Protein AF-A0A6A5G5E4-F1 (afdb_monomer_lite)

Foldseek 3Di:
DDLVVVLLVVLLVVCLVCLQPDQKDALVVSCVVSVHDSVVSVVSVVVCVVVVVFQWDADVVRRMIGGDNPPD

Secondary structure (DSSP, 8-state):
--HHHHHHHHHHHHHHHHTTT-SEEEHHHHHHHTT--HHHHHHHHHHHHHTTSS-EEEETTTTEEEEPP---

Sequence (72 aa):
MDVRRIQKDSLRAYLLTYSTVYDTVSLKVLAPLFDLLQKDVHGIISKMLIKEELSAALDEPTDCLIIEPSRL

Structure (mmCIF, N/CA/C/O backbone):
data_AF-A0A6A5G5E4-F1
#
_entry.id   AF-A0A6A5G5E4-F1
#
loop_
_atom_site.group_PDB
_atom_site.id
_atom_site.type_symbol
_atom_site.label_atom_id
_atom_site.label_alt_id
_atom_site.label_comp_id
_atom_site.label_asym_id
_atom_site.label_entity_id
_atom_site.label_seq_id
_atom_site.pdbx_PDB_ins_code
_atom_site.Cartn_x
_atom_site.Cartn_y
_atom_site.Cartn_z
_atom_site.occupancy
_atom_site.B_iso_or_equiv
_atom_site.auth_seq_id
_atom_site.auth_comp_id
_atom_site.auth_asym_id
_atom_site.auth_atom_id
_atom_site.pdbx_PDB_model_num
ATOM 1 N N . MET A 1 1 ? -14.441 -11.827 13.851 1.00 60.09 1 MET A N 1
ATOM 2 C CA . MET A 1 1 ? -13.293 -11.673 12.932 1.00 60.09 1 MET A CA 1
ATOM 3 C C . MET A 1 1 ? -13.406 -10.301 12.296 1.00 60.09 1 MET A C 1
ATOM 5 O O . MET A 1 1 ? -14.496 -9.954 11.865 1.00 60.09 1 MET A O 1
ATOM 9 N N . ASP A 1 2 ? -12.348 -9.495 12.328 1.00 83.25 2 ASP A N 1
ATOM 10 C CA . ASP A 1 2 ? -12.401 -8.104 11.864 1.00 83.25 2 ASP A CA 1
ATOM 11 C C . ASP A 1 2 ? -11.965 -8.036 10.394 1.00 83.25 2 ASP A C 1
ATOM 13 O O . ASP A 1 2 ? -10.771 -8.071 10.088 1.00 83.25 2 ASP A O 1
ATOM 17 N N . VAL A 1 3 ? -12.943 -8.007 9.484 1.00 88.88 3 VAL A N 1
ATOM 18 C CA . VAL A 1 3 ? -12.732 -8.026 8.022 1.00 88.88 3 VAL A CA 1
ATOM 19 C C . VAL A 1 3 ? -11.787 -6.909 7.584 1.00 88.88 3 VAL A C 1
ATOM 21 O O . VAL A 1 3 ? -10.901 -7.134 6.761 1.00 88.88 3 VAL A O 1
ATOM 24 N N . ARG A 1 4 ? -11.879 -5.734 8.220 1.00 88.56 4 ARG A N 1
ATOM 25 C CA . ARG A 1 4 ? -11.006 -4.599 7.904 1.00 88.56 4 ARG A CA 1
ATOM 26 C C . ARG A 1 4 ? -9.551 -4.862 8.244 1.00 88.56 4 ARG A C 1
ATOM 28 O O . ARG A 1 4 ? -8.667 -4.356 7.563 1.00 88.56 4 ARG A O 1
ATOM 35 N N . ARG A 1 5 ? -9.272 -5.637 9.291 1.00 89.19 5 ARG A N 1
ATOM 36 C CA . ARG A 1 5 ? -7.892 -5.995 9.640 1.00 89.19 5 ARG A CA 1
ATOM 37 C C . ARG A 1 5 ? -7.304 -6.952 8.602 1.00 89.19 5 ARG A C 1
ATOM 39 O O . ARG A 1 5 ? -6.175 -6.750 8.174 1.00 89.19 5 ARG A O 1
ATOM 46 N N . ILE A 1 6 ? -8.111 -7.901 8.128 1.00 92.06 6 ILE A N 1
ATOM 47 C CA . ILE A 1 6 ? -7.728 -8.857 7.079 1.00 92.06 6 ILE A CA 1
ATOM 48 C C . ILE A 1 6 ? -7.454 -8.139 5.752 1.00 92.06 6 ILE A C 1
ATOM 50 O O . ILE A 1 6 ? -6.434 -8.410 5.124 1.00 92.06 6 ILE A O 1
ATOM 54 N N . GLN A 1 7 ? -8.308 -7.192 5.347 1.00 93.25 7 GLN A N 1
ATOM 55 C CA . GLN A 1 7 ? -8.103 -6.386 4.133 1.00 93.25 7 GLN A CA 1
ATOM 56 C C . GLN A 1 7 ? -6.773 -5.620 4.183 1.00 93.25 7 GLN A C 1
ATOM 58 O O . GLN A 1 7 ? -6.000 -5.643 3.228 1.00 93.25 7 GLN A O 1
ATOM 63 N N . LYS A 1 8 ? -6.473 -4.990 5.327 1.00 92.38 8 LYS A N 1
ATOM 64 C CA . LYS A 1 8 ? -5.227 -4.237 5.533 1.00 92.38 8 LYS A CA 1
ATOM 65 C C . LYS A 1 8 ? -3.990 -5.126 5.465 1.00 92.38 8 LYS A C 1
ATOM 67 O O . LYS A 1 8 ? -3.013 -4.745 4.828 1.00 92.38 8 LYS A O 1
ATOM 72 N N . ASP A 1 9 ? -4.024 -6.291 6.103 1.00 92.62 9 ASP A N 1
ATOM 73 C CA . ASP A 1 9 ? -2.887 -7.215 6.084 1.00 92.62 9 ASP A CA 1
ATOM 74 C C . ASP A 1 9 ? -2.711 -7.859 4.699 1.00 92.62 9 ASP A C 1
ATOM 76 O O . ASP A 1 9 ? -1.584 -8.004 4.229 1.00 92.62 9 ASP A O 1
ATOM 80 N N . SER A 1 10 ? -3.812 -8.140 3.992 1.00 93.69 10 SER A N 1
ATOM 81 C CA . SER A 1 10 ? -3.781 -8.651 2.612 1.00 93.69 10 SER A CA 1
ATOM 82 C C . SER A 1 10 ? -3.173 -7.638 1.638 1.00 93.69 10 SER A C 1
ATOM 84 O O . SER A 1 10 ? -2.356 -8.013 0.802 1.00 93.69 10 SER A O 1
ATOM 86 N N . LEU A 1 11 ? -3.509 -6.350 1.779 1.00 93.62 11 LEU A N 1
ATOM 87 C CA . LEU A 1 11 ? -2.911 -5.259 1.004 1.00 93.62 11 LEU A CA 1
ATOM 88 C C . LEU A 1 11 ? -1.386 -5.201 1.187 1.00 93.62 11 LEU A C 1
ATOM 90 O O . LEU A 1 11 ? -0.646 -5.106 0.209 1.00 93.62 11 LEU A O 1
ATOM 94 N N . ARG A 1 12 ? -0.905 -5.290 2.433 1.00 92.50 12 ARG A N 1
ATOM 95 C CA . ARG A 1 12 ? 0.537 -5.292 2.730 1.00 92.50 12 ARG A CA 1
ATOM 96 C C . ARG A 1 12 ? 1.242 -6.486 2.101 1.00 92.50 12 ARG A C 1
ATOM 98 O O . ARG A 1 12 ? 2.261 -6.313 1.443 1.00 92.50 12 ARG A O 1
ATOM 105 N N . ALA A 1 13 ? 0.681 -7.682 2.284 1.00 92.75 13 ALA A N 1
ATOM 106 C CA . ALA A 1 13 ? 1.227 -8.909 1.718 1.00 92.75 13 ALA A CA 1
ATOM 107 C C . ALA A 1 13 ? 1.280 -8.850 0.185 1.00 92.75 13 ALA A C 1
ATOM 109 O O . ALA A 1 13 ? 2.277 -9.257 -0.408 1.00 92.75 13 ALA A O 1
ATOM 110 N N . TYR A 1 14 ? 0.249 -8.290 -0.453 1.00 92.12 14 TYR A N 1
ATOM 111 C CA . TYR A 1 14 ? 0.220 -8.082 -1.896 1.00 92.12 14 TYR A CA 1
ATOM 112 C C . TYR A 1 14 ? 1.348 -7.154 -2.361 1.00 92.12 14 TYR A C 1
ATOM 114 O O . TYR A 1 14 ? 2.113 -7.524 -3.247 1.00 92.12 14 TYR A O 1
ATOM 122 N N . LEU A 1 15 ? 1.498 -5.985 -1.731 1.00 90.12 15 LEU A N 1
ATOM 123 C CA . LEU A 1 15 ? 2.546 -5.026 -2.087 1.00 90.12 15 LEU A CA 1
ATOM 124 C C . LEU A 1 15 ? 3.952 -5.605 -1.891 1.00 90.12 15 LEU A C 1
ATOM 126 O O . LEU A 1 15 ? 4.799 -5.407 -2.748 1.00 90.12 15 LEU A O 1
ATOM 130 N N . LEU A 1 16 ? 4.187 -6.358 -0.815 1.00 88.56 16 LEU A N 1
ATOM 131 C CA . LEU A 1 16 ? 5.470 -7.022 -0.552 1.00 88.56 16 LEU A CA 1
ATOM 132 C C . LEU A 1 16 ? 5.779 -8.143 -1.550 1.00 88.56 16 LEU A C 1
ATOM 134 O O . LEU A 1 16 ? 6.923 -8.315 -1.950 1.00 88.56 16 LEU A O 1
ATOM 138 N N . THR A 1 17 ? 4.768 -8.921 -1.936 1.00 89.50 17 THR A N 1
ATOM 139 C CA . THR A 1 17 ? 4.950 -10.067 -2.841 1.00 89.50 17 THR A CA 1
ATOM 140 C C . THR A 1 17 ? 5.225 -9.608 -4.268 1.00 89.50 17 THR A C 1
ATOM 142 O O . THR A 1 17 ? 6.025 -10.217 -4.971 1.00 89.50 17 THR A O 1
ATOM 145 N N . TYR A 1 18 ? 4.556 -8.539 -4.699 1.00 87.25 18 TYR A N 1
ATOM 146 C CA . TYR A 1 18 ? 4.620 -8.061 -6.076 1.00 87.25 18 TYR A CA 1
ATOM 147 C C . TYR A 1 18 ? 5.482 -6.805 -6.261 1.00 87.25 18 TYR A C 1
ATOM 149 O O . TYR A 1 18 ? 5.539 -6.273 -7.370 1.00 87.25 18 TYR A O 1
ATOM 157 N N . SER A 1 19 ? 6.185 -6.346 -5.221 1.00 84.50 19 SER A N 1
ATOM 158 C CA . SER A 1 19 ? 7.094 -5.194 -5.310 1.00 84.50 19 SER A CA 1
ATOM 159 C C . SER A 1 19 ? 8.232 -5.399 -6.307 1.00 84.50 19 SER A C 1
ATOM 161 O O . SER A 1 19 ? 8.727 -4.444 -6.883 1.00 84.50 19 SER A O 1
ATOM 163 N N . THR A 1 20 ? 8.638 -6.642 -6.551 1.00 81.81 20 THR A N 1
ATOM 164 C CA . THR A 1 20 ? 9.715 -6.968 -7.496 1.00 81.81 20 THR A CA 1
ATOM 165 C C . THR A 1 20 ? 9.247 -7.068 -8.947 1.00 81.81 20 THR A C 1
ATOM 167 O O . THR A 1 20 ? 10.076 -7.186 -9.846 1.00 81.81 20 THR A O 1
ATOM 170 N N . VAL A 1 21 ? 7.931 -7.062 -9.182 1.00 84.81 21 VAL A N 1
ATOM 171 C CA . VAL A 1 21 ? 7.323 -7.271 -10.506 1.00 84.81 21 VAL A CA 1
ATOM 172 C C . VAL A 1 21 ? 6.757 -5.973 -11.075 1.00 84.81 21 VAL A C 1
ATOM 174 O O . VAL A 1 21 ? 6.768 -5.786 -12.290 1.00 84.81 21 VAL A O 1
ATOM 177 N N . TYR A 1 22 ? 6.244 -5.088 -10.218 1.00 85.75 22 TYR A N 1
ATOM 178 C CA . TYR A 1 22 ? 5.654 -3.820 -10.636 1.00 85.75 22 TYR A CA 1
ATOM 179 C C . TYR A 1 22 ?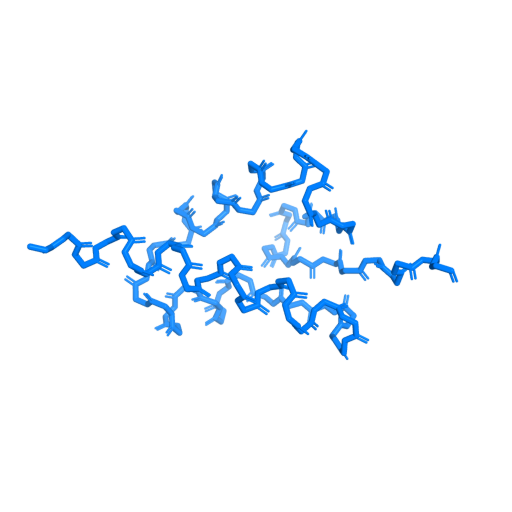 6.593 -2.652 -10.357 1.00 85.75 22 TYR A C 1
ATOM 181 O O . TYR A 1 22 ? 7.034 -2.485 -9.228 1.00 85.75 22 TYR A O 1
ATOM 189 N N . ASP A 1 23 ? 6.790 -1.785 -11.352 1.00 85.12 23 ASP A N 1
ATOM 190 C CA . ASP A 1 23 ? 7.518 -0.520 -11.177 1.00 85.12 23 ASP A CA 1
ATOM 191 C C . ASP A 1 23 ? 6.621 0.588 -10.603 1.00 85.12 23 ASP A C 1
ATOM 193 O O . ASP A 1 23 ? 7.071 1.464 -9.870 1.00 85.12 23 ASP A O 1
ATOM 197 N N . THR A 1 24 ? 5.327 0.582 -10.944 1.00 87.81 24 THR A N 1
ATOM 198 C CA . THR A 1 24 ? 4.360 1.580 -10.463 1.00 87.81 24 THR A CA 1
ATOM 199 C C . THR A 1 24 ? 2.975 0.971 -10.264 1.00 87.81 24 THR A C 1
ATOM 201 O O . THR A 1 24 ? 2.556 0.096 -11.023 1.00 87.81 24 THR A O 1
ATOM 204 N N . VAL A 1 25 ? 2.233 1.441 -9.256 1.00 89.62 25 VAL A N 1
ATOM 205 C CA . VAL A 1 25 ? 0.852 1.010 -8.996 1.00 89.62 25 VAL A CA 1
ATOM 206 C C . VAL A 1 25 ? -0.006 2.187 -8.534 1.00 89.62 25 VAL A C 1
ATOM 208 O O . VAL A 1 25 ? 0.355 2.912 -7.611 1.00 89.62 25 VAL A O 1
ATOM 211 N N . SER A 1 26 ? -1.182 2.375 -9.139 1.00 90.56 26 SER A N 1
ATOM 212 C CA . SER A 1 26 ? -2.101 3.454 -8.752 1.00 90.56 26 SER A CA 1
ATOM 213 C C . SER A 1 26 ? -2.952 3.084 -7.534 1.00 90.56 26 SER A C 1
ATOM 215 O O . SER A 1 26 ? -3.626 2.049 -7.518 1.00 90.56 26 SER A O 1
ATOM 217 N N . LEU A 1 27 ? -3.021 3.980 -6.546 1.00 90.25 27 LEU A N 1
ATOM 218 C CA . LEU A 1 27 ? -3.864 3.820 -5.357 1.00 90.25 27 LEU A CA 1
ATOM 219 C C . LEU A 1 27 ? -5.358 3.777 -5.711 1.00 90.25 27 LEU A C 1
ATOM 221 O O . LEU A 1 27 ? -6.137 3.143 -5.000 1.00 90.25 27 LEU A O 1
ATOM 225 N N . LYS A 1 28 ? -5.753 4.388 -6.836 1.00 89.19 28 LYS A N 1
ATOM 226 C CA . LYS A 1 28 ? -7.130 4.356 -7.361 1.00 89.19 28 LYS A CA 1
ATOM 227 C C . LYS A 1 28 ? -7.556 2.961 -7.815 1.00 89.19 28 LYS A C 1
ATOM 229 O O . LYS A 1 28 ? -8.747 2.673 -7.828 1.00 89.19 28 LYS A O 1
ATOM 234 N N . VAL A 1 29 ? -6.596 2.101 -8.163 1.00 90.06 29 VAL A N 1
ATOM 235 C CA . VAL A 1 29 ? -6.835 0.691 -8.505 1.00 90.06 29 VAL A CA 1
ATOM 236 C C . VAL A 1 29 ? -6.779 -0.183 -7.251 1.00 90.06 29 VAL A C 1
ATOM 238 O O . VAL A 1 29 ? -7.625 -1.055 -7.074 1.00 90.06 29 VAL A O 1
ATOM 241 N N . LEU A 1 30 ? -5.835 0.081 -6.340 1.00 90.56 30 LEU A N 1
ATOM 242 C CA . LEU A 1 30 ? 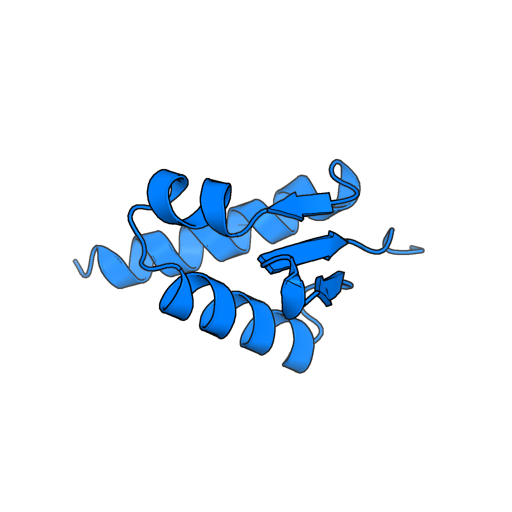-5.706 -0.658 -5.077 1.00 90.56 30 LEU A CA 1
ATOM 243 C C . LEU A 1 30 ? -6.921 -0.494 -4.152 1.00 90.56 30 LEU A C 1
ATOM 245 O O . LEU A 1 30 ? -7.357 -1.467 -3.545 1.00 90.56 30 LEU A O 1
ATOM 249 N N . ALA A 1 31 ? -7.480 0.712 -4.041 1.00 92.12 31 ALA A N 1
ATOM 250 C CA . ALA A 1 31 ? -8.626 0.990 -3.173 1.00 92.12 31 ALA A CA 1
ATOM 251 C C . ALA A 1 31 ? -9.835 0.063 -3.439 1.00 92.12 31 ALA A C 1
ATOM 253 O O . ALA A 1 31 ? -10.222 -0.668 -2.524 1.00 92.12 31 ALA A O 1
ATOM 254 N N . PRO A 1 32 ? -10.397 -0.006 -4.664 1.00 93.88 32 PRO A N 1
ATOM 255 C CA . PRO A 1 32 ? -11.495 -0.925 -4.961 1.00 93.88 32 PRO A CA 1
ATOM 256 C C . PRO A 1 32 ? -11.069 -2.399 -4.950 1.00 93.88 32 PRO A C 1
ATOM 258 O O . PRO A 1 32 ? -11.888 -3.249 -4.615 1.00 93.88 32 PRO A O 1
ATOM 261 N N . LEU A 1 33 ? -9.807 -2.723 -5.267 1.00 92.94 33 LEU A N 1
ATOM 262 C CA . LEU A 1 33 ? -9.315 -4.108 -5.263 1.00 92.94 33 LEU A CA 1
ATOM 263 C C . LEU A 1 33 ? -9.355 -4.744 -3.865 1.00 92.94 33 LEU A C 1
ATOM 265 O O . LEU A 1 33 ? -9.638 -5.933 -3.735 1.00 92.94 33 LEU A O 1
ATOM 269 N N . PHE A 1 34 ? -9.087 -3.953 -2.825 1.00 92.75 34 PHE A N 1
ATOM 270 C CA . PHE A 1 34 ? -9.085 -4.408 -1.432 1.00 92.75 34 PHE A CA 1
ATOM 271 C C . PHE A 1 34 ? -10.332 -3.984 -0.646 1.00 92.75 34 PHE A C 1
ATOM 273 O O . PHE A 1 34 ? -10.401 -4.253 0.554 1.00 92.75 34 PHE A O 1
ATOM 280 N N . ASP A 1 35 ? -11.305 -3.347 -1.309 1.00 93.94 35 ASP A N 1
ATOM 281 C CA . ASP A 1 35 ? -12.508 -2.772 -0.693 1.00 93.94 35 ASP A CA 1
ATOM 282 C C . ASP A 1 35 ? -12.156 -1.839 0.489 1.00 93.94 35 ASP A C 1
ATOM 284 O O . ASP A 1 35 ? -12.664 -1.936 1.608 1.00 93.94 35 ASP A O 1
ATOM 288 N N . LEU A 1 36 ? -11.194 -0.943 0.234 1.00 92.94 36 LEU A N 1
ATOM 289 C CA . LEU A 1 36 ? -10.680 0.052 1.173 1.00 92.94 36 LEU A CA 1
ATOM 290 C C . LEU A 1 36 ? -10.845 1.462 0.604 1.00 92.94 36 LEU A C 1
ATOM 292 O O . LEU A 1 36 ? -10.788 1.689 -0.602 1.00 92.94 36 LEU A O 1
ATOM 296 N N . LEU A 1 37 ? -10.984 2.452 1.487 1.00 93.00 37 LEU A N 1
ATOM 297 C CA . LEU A 1 37 ? -10.958 3.848 1.063 1.00 93.00 37 LEU A CA 1
ATOM 298 C C . LEU A 1 37 ? -9.541 4.231 0.629 1.00 93.00 37 LEU A C 1
ATOM 300 O O . LEU A 1 37 ? -8.560 3.836 1.259 1.00 93.00 37 LEU A O 1
ATOM 304 N N . GLN A 1 38 ? -9.429 5.087 -0.384 1.00 90.75 38 GLN A N 1
ATOM 305 C CA . GLN A 1 38 ? -8.135 5.557 -0.888 1.00 90.75 38 GLN A CA 1
ATOM 306 C C . GLN A 1 38 ? -7.259 6.171 0.218 1.00 90.75 38 GLN A C 1
ATOM 308 O O . GLN A 1 38 ? -6.068 5.883 0.295 1.00 90.75 38 GLN A O 1
ATOM 313 N N . LYS A 1 39 ? -7.863 6.925 1.147 1.00 91.06 39 LYS A N 1
ATOM 314 C CA . LYS A 1 39 ? -7.180 7.475 2.332 1.00 91.06 39 LYS A CA 1
ATOM 315 C C . LYS A 1 39 ? -6.595 6.400 3.258 1.00 91.06 39 LYS A C 1
ATOM 317 O O . LYS A 1 39 ? -5.556 6.617 3.877 1.00 91.06 39 LYS A O 1
ATOM 322 N N . ASP A 1 40 ? -7.262 5.249 3.366 1.00 92.19 40 ASP A N 1
ATOM 323 C CA . ASP A 1 40 ? -6.801 4.140 4.200 1.00 92.19 40 ASP A CA 1
ATOM 324 C C . ASP A 1 40 ? -5.625 3.441 3.518 1.00 92.19 40 ASP A C 1
ATOM 326 O O . ASP A 1 40 ? -4.621 3.179 4.175 1.00 92.19 40 ASP A O 1
ATOM 330 N N . VAL A 1 41 ? -5.715 3.208 2.203 1.00 93.31 41 VAL A N 1
ATOM 331 C CA . VAL A 1 41 ? -4.613 2.666 1.390 1.00 93.31 41 VAL A CA 1
ATOM 332 C C . VAL A 1 41 ? -3.388 3.571 1.480 1.00 93.31 41 VAL A C 1
ATOM 334 O O . VAL A 1 41 ? -2.310 3.095 1.831 1.00 93.31 41 VAL A O 1
ATOM 337 N N . HIS A 1 42 ? -3.565 4.877 1.271 1.00 92.00 42 HIS A N 1
ATOM 338 C CA . HIS A 1 42 ? -2.508 5.873 1.424 1.00 92.00 42 HIS A CA 1
ATOM 339 C C . HIS A 1 42 ? -1.864 5.786 2.812 1.00 92.00 42 HIS A C 1
ATOM 341 O O . HIS A 1 42 ? -0.654 5.629 2.928 1.00 92.00 42 HIS A O 1
ATOM 347 N N . GLY A 1 43 ? -2.659 5.810 3.886 1.00 92.19 43 GLY A N 1
ATOM 348 C CA . GLY A 1 43 ? -2.137 5.727 5.251 1.00 92.19 43 GLY A CA 1
ATOM 349 C C . GLY A 1 43 ? -1.434 4.403 5.579 1.00 92.19 43 GLY A C 1
ATOM 350 O O . GLY A 1 43 ? -0.536 4.382 6.421 1.00 92.19 43 GLY A O 1
ATOM 351 N N . ILE A 1 44 ? -1.824 3.292 4.947 1.00 93.00 44 ILE A N 1
ATOM 352 C CA . ILE A 1 44 ? -1.154 1.993 5.102 1.00 93.00 44 ILE A CA 1
ATOM 353 C C . ILE A 1 44 ? 0.193 2.014 4.390 1.00 93.00 44 ILE A C 1
ATOM 355 O O . ILE A 1 44 ? 1.189 1.665 5.017 1.00 93.00 44 ILE A O 1
ATOM 359 N N . ILE A 1 45 ? 0.225 2.472 3.138 1.00 91.62 45 ILE A N 1
ATOM 360 C CA . ILE A 1 45 ? 1.446 2.581 2.337 1.00 91.62 45 ILE A CA 1
ATOM 361 C C . ILE A 1 45 ? 2.437 3.523 3.021 1.00 91.62 45 ILE A C 1
ATOM 363 O O . ILE A 1 45 ? 3.557 3.10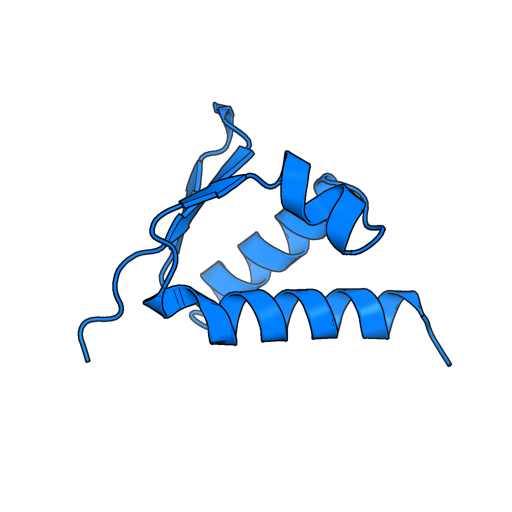8 3.293 1.00 91.62 45 ILE A O 1
ATOM 367 N N . SER A 1 46 ? 2.025 4.733 3.417 1.00 91.00 46 SER A N 1
ATOM 368 C CA . SER A 1 46 ? 2.906 5.674 4.125 1.00 91.00 46 SER A CA 1
ATOM 369 C C . SER A 1 46 ? 3.513 5.053 5.387 1.00 91.00 46 SER A C 1
ATOM 371 O O . SER A 1 46 ? 4.691 5.247 5.668 1.00 91.00 46 SER A O 1
ATOM 373 N N . LYS A 1 47 ? 2.740 4.255 6.138 1.00 92.31 47 LYS A N 1
ATOM 374 C CA . LYS A 1 47 ? 3.264 3.526 7.303 1.00 92.31 47 LYS A CA 1
ATOM 375 C C . LYS A 1 47 ? 4.270 2.440 6.925 1.00 92.31 47 LYS A C 1
ATOM 377 O O . LYS A 1 47 ? 5.187 2.222 7.704 1.00 92.31 47 LYS A O 1
ATOM 382 N N . MET A 1 48 ? 4.097 1.756 5.794 1.00 92.25 48 MET A N 1
ATOM 383 C CA . MET A 1 48 ? 5.064 0.762 5.307 1.00 92.25 48 MET A CA 1
ATOM 384 C C . MET A 1 48 ? 6.377 1.425 4.883 1.00 92.25 48 MET A C 1
ATOM 386 O O . MET A 1 48 ? 7.437 0.916 5.228 1.00 92.25 48 MET A O 1
ATOM 390 N N . LEU A 1 49 ? 6.305 2.585 4.217 1.00 89.62 49 LEU A N 1
ATOM 391 C CA . LEU A 1 49 ? 7.482 3.365 3.818 1.00 89.62 49 LEU A CA 1
ATOM 392 C C . LEU A 1 49 ? 8.281 3.843 5.034 1.00 89.62 49 LEU A C 1
ATOM 394 O O . LEU A 1 49 ? 9.484 3.632 5.106 1.00 89.62 49 LEU A O 1
ATOM 398 N N . ILE A 1 50 ? 7.600 4.419 6.034 1.00 90.12 50 ILE A N 1
ATOM 399 C CA . ILE A 1 50 ? 8.232 4.888 7.282 1.00 90.12 50 ILE A CA 1
ATOM 400 C C . ILE A 1 50 ? 8.904 3.741 8.047 1.00 90.12 50 ILE A C 1
ATOM 402 O O . ILE A 1 50 ? 9.891 3.954 8.743 1.00 90.12 50 ILE A O 1
ATOM 406 N N . LYS A 1 51 ? 8.348 2.532 7.956 1.00 91.19 51 LYS A N 1
ATOM 407 C CA . LYS A 1 51 ? 8.898 1.338 8.601 1.00 91.19 51 LYS A CA 1
ATOM 408 C C . LYS A 1 51 ? 9.969 0.625 7.778 1.00 91.19 51 LYS A C 1
ATOM 410 O O . LYS A 1 51 ? 10.438 -0.418 8.224 1.00 91.19 51 LYS A O 1
ATOM 415 N N . GLU A 1 52 ? 10.293 1.134 6.591 1.00 86.88 52 GLU A N 1
ATOM 416 C CA . GLU A 1 52 ? 11.226 0.500 5.655 1.00 86.88 52 GLU A CA 1
ATOM 417 C C . GLU A 1 52 ? 10.811 -0.942 5.284 1.00 86.88 52 GLU A C 1
ATOM 419 O O . GLU A 1 52 ? 11.637 -1.776 4.931 1.00 86.88 52 GLU A O 1
ATOM 424 N N . GLU A 1 53 ? 9.507 -1.249 5.345 1.00 88.31 53 GLU A N 1
ATOM 425 C CA . GLU A 1 53 ? 8.963 -2.553 4.930 1.00 88.31 53 GLU A CA 1
ATOM 426 C C . GLU A 1 53 ? 8.941 -2.676 3.396 1.00 88.31 53 GLU A C 1
ATOM 428 O O . GLU A 1 53 ? 8.950 -3.779 2.858 1.00 88.31 53 GLU A O 1
ATOM 433 N N . LEU A 1 54 ? 8.893 -1.546 2.685 1.00 85.75 54 LEU A N 1
ATOM 434 C CA . LEU A 1 54 ? 8.817 -1.473 1.231 1.00 85.75 54 LEU A CA 1
ATOM 435 C C . LEU A 1 54 ? 9.678 -0.310 0.723 1.00 85.75 54 LEU A C 1
ATOM 437 O O . LEU A 1 54 ? 9.445 0.835 1.109 1.00 85.75 54 LEU A O 1
ATOM 441 N N . SER A 1 55 ? 10.625 -0.594 -0.173 1.00 87.25 55 SER A N 1
ATOM 442 C CA . SER A 1 55 ? 11.386 0.428 -0.905 1.00 87.25 55 SER A CA 1
ATOM 443 C C . SER A 1 55 ? 10.531 0.989 -2.036 1.00 87.25 55 SER A C 1
ATOM 445 O O . SER A 1 55 ? 10.464 0.431 -3.129 1.00 87.25 55 SER A O 1
ATOM 447 N N . ALA A 1 56 ? 9.799 2.057 -1.745 1.00 88.94 56 ALA A N 1
ATOM 448 C CA . ALA A 1 56 ? 8.951 2.731 -2.710 1.00 88.94 56 ALA A CA 1
ATOM 449 C C . ALA A 1 56 ? 8.774 4.209 -2.333 1.00 88.94 56 ALA A C 1
ATOM 451 O O . ALA A 1 56 ? 8.985 4.614 -1.191 1.00 88.94 56 ALA A O 1
ATOM 452 N N . ALA A 1 57 ? 8.341 5.014 -3.293 1.00 88.50 57 ALA A N 1
ATOM 453 C CA . ALA A 1 57 ? 7.980 6.409 -3.112 1.00 88.50 57 ALA A CA 1
ATOM 454 C C . ALA A 1 57 ? 6.508 6.608 -3.472 1.00 88.50 57 ALA A C 1
ATOM 456 O O . ALA A 1 57 ? 6.005 6.042 -4.442 1.00 88.50 57 ALA A O 1
ATOM 457 N N . LEU A 1 58 ? 5.803 7.414 -2.683 1.00 89.19 58 LEU A N 1
ATOM 458 C CA . LEU A 1 58 ? 4.423 7.778 -2.974 1.00 89.19 58 LEU A CA 1
ATOM 459 C C . LEU A 1 58 ? 4.393 9.139 -3.670 1.00 89.19 58 LEU A C 1
ATOM 461 O O . LEU A 1 58 ? 4.870 10.124 -3.113 1.00 89.19 58 LEU A O 1
ATOM 465 N N . ASP A 1 59 ? 3.813 9.183 -4.864 1.00 88.06 59 ASP A N 1
ATOM 466 C CA . ASP A 1 59 ? 3.560 10.416 -5.598 1.00 88.06 59 ASP A CA 1
ATOM 467 C C . ASP A 1 59 ? 2.182 10.974 -5.213 1.00 88.06 59 ASP A C 1
ATOM 469 O O . ASP A 1 59 ? 1.144 10.507 -5.692 1.00 88.06 59 ASP A O 1
ATOM 473 N N . GLU A 1 60 ? 2.178 11.961 -4.313 1.00 77.44 60 GLU A N 1
ATOM 474 C CA . GLU A 1 60 ? 0.974 12.627 -3.797 1.00 77.44 60 GLU A CA 1
ATOM 475 C C . GLU A 1 60 ? 0.065 13.250 -4.879 1.00 77.44 60 GLU A C 1
ATOM 477 O O . GLU A 1 60 ? -1.149 13.073 -4.781 1.00 77.4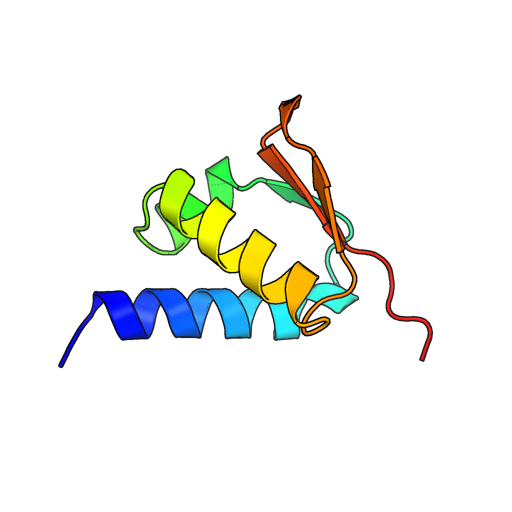4 60 GLU A O 1
ATOM 482 N N . PRO A 1 61 ? 0.561 13.953 -5.921 1.00 81.19 61 PRO A N 1
ATOM 483 C CA . PRO A 1 61 ? -0.320 14.545 -6.931 1.00 81.19 61 PRO A CA 1
ATOM 484 C C . PRO A 1 61 ? -1.019 13.512 -7.828 1.00 81.19 61 PRO A C 1
ATOM 486 O O . PRO A 1 61 ? -2.145 13.758 -8.270 1.00 81.19 61 PRO A O 1
ATOM 489 N N . THR A 1 62 ? -0.384 12.369 -8.110 1.00 80.50 62 THR A N 1
ATOM 490 C CA . THR A 1 62 ? -0.933 11.357 -9.034 1.00 80.50 62 THR A CA 1
ATOM 491 C C . THR A 1 62 ? -1.597 10.182 -8.309 1.00 80.50 62 THR A C 1
ATOM 493 O O . THR A 1 62 ? -2.276 9.376 -8.950 1.00 80.50 62 THR A O 1
ATOM 496 N N . ASP A 1 63 ? -1.469 10.091 -6.979 1.00 86.00 63 ASP A N 1
ATOM 497 C CA . ASP A 1 63 ? -1.911 8.944 -6.177 1.00 86.00 63 ASP A CA 1
ATOM 498 C C . ASP A 1 63 ? -1.311 7.624 -6.692 1.00 86.00 63 ASP A C 1
ATOM 500 O O . ASP A 1 63 ? -2.003 6.611 -6.866 1.00 86.00 63 ASP A O 1
ATOM 504 N N . CYS A 1 64 ? -0.011 7.639 -6.976 1.00 88.62 64 CYS A N 1
ATOM 505 C CA . CYS A 1 64 ? 0.713 6.491 -7.509 1.00 88.62 64 CYS A CA 1
ATOM 506 C C . CYS A 1 64 ? 1.864 6.101 -6.587 1.00 88.62 64 CYS A C 1
ATOM 508 O O . CYS A 1 64 ? 2.623 6.941 -6.118 1.00 88.62 64 CYS A O 1
ATOM 510 N N . LEU A 1 65 ? 1.999 4.803 -6.347 1.00 90.50 65 LEU A N 1
ATOM 511 C CA . LEU A 1 65 ? 3.150 4.213 -5.690 1.00 90.50 65 LEU A CA 1
ATOM 512 C C . LEU A 1 65 ? 4.188 3.871 -6.755 1.00 90.50 65 LEU A C 1
ATOM 514 O O . LEU A 1 65 ? 3.890 3.108 -7.671 1.00 90.50 65 LEU A O 1
ATOM 518 N N . ILE A 1 66 ? 5.383 4.428 -6.631 1.00 90.12 66 ILE A N 1
ATOM 519 C CA . ILE A 1 66 ? 6.545 4.135 -7.467 1.00 90.12 66 ILE A CA 1
ATOM 520 C C . ILE A 1 66 ? 7.418 3.182 -6.667 1.00 90.12 66 ILE A C 1
ATOM 522 O O . ILE A 1 66 ? 7.900 3.542 -5.598 1.00 90.12 66 ILE A O 1
ATOM 526 N N . ILE A 1 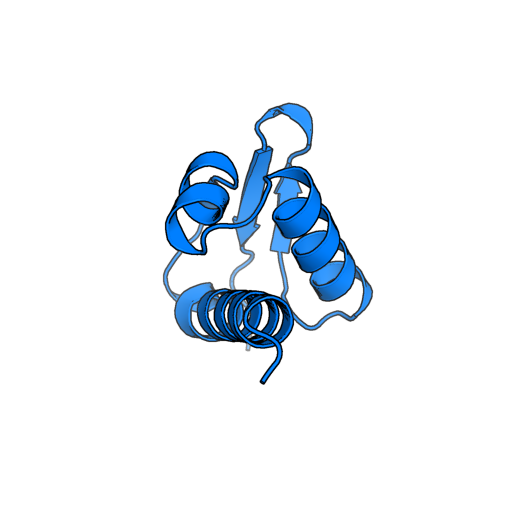67 ? 7.576 1.956 -7.141 1.00 89.31 67 ILE A N 1
ATOM 527 C CA . ILE A 1 67 ? 8.325 0.927 -6.433 1.00 89.31 67 ILE A CA 1
ATOM 528 C C . ILE A 1 67 ? 9.760 0.970 -6.929 1.00 89.31 67 ILE A C 1
ATOM 530 O O . ILE A 1 67 ? 10.022 0.946 -8.130 1.00 89.31 67 ILE A O 1
ATOM 534 N N . GLU A 1 68 ? 10.696 1.077 -5.993 1.00 82.88 68 GLU A N 1
ATOM 535 C CA . GLU A 1 68 ? 12.107 1.049 -6.331 1.00 82.88 68 GLU A CA 1
ATOM 536 C C . GLU A 1 68 ? 12.576 -0.407 -6.330 1.00 82.88 68 GLU A C 1
ATOM 538 O O . GLU A 1 68 ? 12.295 -1.143 -5.376 1.00 82.88 68 GLU A O 1
ATOM 543 N N . PRO A 1 69 ? 13.299 -0.852 -7.374 1.00 68.81 69 PRO A N 1
ATOM 544 C CA . PRO A 1 69 ? 13.835 -2.197 -7.400 1.00 68.81 69 PRO A CA 1
ATOM 545 C C . PRO A 1 69 ? 14.751 -2.360 -6.194 1.00 68.81 69 PRO A C 1
ATOM 547 O O . PRO A 1 69 ? 15.760 -1.662 -6.053 1.00 68.81 69 PRO A O 1
ATOM 550 N N . SER A 1 70 ? 14.378 -3.282 -5.312 1.00 63.03 70 SER A N 1
ATOM 551 C CA . SER A 1 70 ? 15.194 -3.655 -4.169 1.00 63.03 70 SER A CA 1
ATOM 552 C C . SER A 1 70 ? 16.512 -4.193 -4.725 1.00 63.03 70 SER A C 1
ATOM 554 O O . SER A 1 70 ? 16.555 -5.298 -5.264 1.00 63.03 70 SER A O 1
ATOM 556 N N . ARG A 1 71 ? 17.578 -3.386 -4.674 1.00 55.34 71 ARG A N 1
ATOM 557 C CA . ARG A 1 71 ? 18.940 -3.832 -4.985 1.00 55.34 71 ARG A CA 1
ATOM 558 C C . ARG A 1 71 ? 19.378 -4.775 -3.866 1.00 55.34 71 ARG A C 1
ATOM 560 O O . ARG A 1 71 ? 20.023 -4.332 -2.920 1.00 55.34 71 ARG A O 1
ATOM 567 N N . LEU A 1 72 ? 18.954 -6.035 -3.939 1.00 50.59 72 LEU A N 1
ATOM 568 C CA . LEU A 1 72 ? 19.620 -7.115 -3.220 1.00 50.59 72 LEU A CA 1
ATOM 569 C C . LEU A 1 72 ? 20.911 -7.479 -3.962 1.00 50.59 72 LEU A C 1
ATOM 571 O O . LEU A 1 72 ? 20.862 -7.546 -5.213 1.00 50.59 72 LEU A O 1
#

Organism: Caenorhabditis remanei (NCBI:txid31234)

Radius of gyration: 11.61 Å; chains: 1; bounding box: 33×26×24 Å

pLDDT: mean 87.39, std 8.5, range [50.59, 93.94]

InterPro domains:
  IPR000717 Proteasome component (PCI) domain [PF01399] (5-68)
  IPR000717 Proteasome component (PCI) domain [SM00088] (1-72)
  IPR027516 Eukaryotic translation initiation factor 3 subunit C [PTHR13937] (3-68)
  IPR036390 Winged 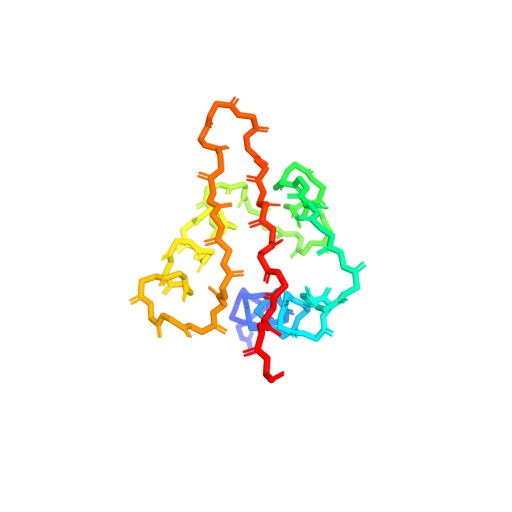helix DNA-binding domain superfamily [SSF46785] (7-68)